Protein AF-A0A0V1KZ90-F1 (afdb_monomer)

Sequence (58 aa):
MLNDLQLEILCVSQFTLNASLKGNKLDFHLSMNPSEAAQFYSIFVDKLRQNYRKDLLK

Secondary structure (DSSP, 8-state):
-HHHHT--B-----GGGG-EEETTEEE-TTSPPHHHHHHHHHHHHHHHHHHS-GGGB-

Organism: NCBI:txid6335

Nearest PDB structures (foldseek):
  3lmv-assembly2_D  TM=9.754E-01  e=6.070E-04  Plasmodium falciparum 3D7
  2okv-assembly1_A  TM=9.305E-01  e=3.993E-04  Homo sapiens
  3lmu-assembly3_E  TM=9.699E-01  e=9.895E-04  Plasmodium falciparum 3D7
  3koc-assembly1_A  TM=9.815E-01  e=9.228E-04  Plasmodium falciparum 3D7
  5xaq-assembly1_B  TM=9.456E-01  e=1.508E-01  Mus musculus

Mean predicted aligned error: 3.93 Å

pLDDT: mean 92.05, std 6.92, range [66.88, 97.94]

Solvent-accessible surface area (backbone atoms only — not comparable to full-atom values): 3688 Å² total; per-residue (Å²): 106,66,81,81,69,72,58,75,46,79,70,74,93,64,64,72,78,42,48,44,74,63,80,94,41,82,39,53,88,75,32,72,57,70,75,59,41,55,55,50,50,52,55,51,52,52,52,48,35,74,74,68,52,61,93,39,59,82

Structure (mmCIF, N/CA/C/O backbone):
data_AF-A0A0V1KZ90-F1
#
_entry.id   AF-A0A0V1KZ90-F1
#
loop_
_atom_site.group_PDB
_atom_site.id
_atom_site.type_symbol
_atom_site.label_atom_id
_atom_site.label_alt_id
_atom_site.label_comp_id
_atom_site.label_asym_id
_atom_site.label_entity_id
_atom_site.label_seq_id
_atom_site.pdbx_PDB_ins_code
_atom_site.Cartn_x
_atom_site.Cartn_y
_atom_site.Cartn_z
_atom_site.occupancy
_atom_site.B_iso_or_equiv
_atom_site.auth_seq_id
_atom_site.auth_comp_id
_atom_site.auth_asym_id
_atom_site.auth_atom_id
_atom_site.pdbx_PDB_model_num
ATOM 1 N N . MET A 1 1 ? -17.275 16.979 5.517 1.00 66.88 1 MET A N 1
ATOM 2 C CA . MET A 1 1 ? -16.070 16.183 5.166 1.00 66.88 1 MET A CA 1
ATOM 3 C C . MET A 1 1 ? -16.105 14.860 5.927 1.00 66.88 1 MET A C 1
ATOM 5 O O . MET A 1 1 ? -16.841 14.780 6.893 1.00 66.88 1 MET A O 1
ATOM 9 N N . LEU A 1 2 ? -15.360 13.825 5.514 1.00 76.00 2 LEU A N 1
ATOM 10 C CA . LEU A 1 2 ? -15.363 12.470 6.118 1.00 76.00 2 LEU A CA 1
ATOM 11 C C . LEU A 1 2 ? -15.435 12.439 7.661 1.00 76.00 2 LEU A C 1
ATOM 13 O O . LEU A 1 2 ? -16.214 11.671 8.217 1.00 76.00 2 LEU A O 1
ATOM 17 N N . ASN A 1 3 ? -14.695 13.334 8.326 1.00 78.88 3 ASN A N 1
ATOM 18 C CA . ASN A 1 3 ? -14.707 13.519 9.784 1.00 78.88 3 ASN A CA 1
ATOM 19 C C . ASN A 1 3 ? -16.095 13.815 10.373 1.00 78.88 3 ASN A C 1
ATOM 21 O O . ASN A 1 3 ? -16.431 13.294 11.435 1.00 78.88 3 ASN A O 1
ATOM 25 N N . ASP A 1 4 ? -16.896 14.630 9.687 1.00 84.88 4 ASP A N 1
ATOM 26 C CA . ASP A 1 4 ? -18.229 15.043 10.140 1.00 84.88 4 ASP A CA 1
ATOM 27 C C . ASP A 1 4 ? -19.232 13.886 10.045 1.00 84.88 4 ASP A C 1
ATOM 29 O O . ASP A 1 4 ? -20.202 13.838 10.795 1.00 84.88 4 ASP A O 1
ATOM 33 N N . LEU A 1 5 ? -18.982 12.945 9.125 1.00 88.38 5 LEU A N 1
ATOM 34 C CA . LEU A 1 5 ? -19.838 11.788 8.851 1.00 88.38 5 LEU A CA 1
ATOM 35 C C . LEU A 1 5 ? -19.371 10.504 9.554 1.00 88.38 5 LEU A C 1
ATOM 37 O O . LEU A 1 5 ? -20.064 9.496 9.474 1.00 88.38 5 LEU A O 1
ATOM 41 N N . GLN A 1 6 ? -18.215 10.531 10.229 1.00 85.00 6 GLN A N 1
ATOM 42 C CA . GLN A 1 6 ? -17.659 9.409 10.999 1.00 85.00 6 GLN A CA 1
ATOM 43 C C . GLN A 1 6 ? -17.551 8.090 10.208 1.00 85.00 6 GLN A C 1
ATOM 45 O O . GLN A 1 6 ? -17.799 7.010 10.739 1.00 85.00 6 GLN A O 1
ATOM 50 N N . LEU A 1 7 ? -17.182 8.174 8.928 1.00 89.75 7 LEU A N 1
ATOM 51 C CA . LEU A 1 7 ? -17.094 7.007 8.043 1.00 89.75 7 LEU A CA 1
ATOM 52 C C . LEU A 1 7 ? -15.750 6.277 8.169 1.00 89.75 7 LEU A C 1
ATOM 54 O O . LEU A 1 7 ? -14.772 6.819 8.682 1.00 89.75 7 LEU A O 1
ATOM 58 N N . GLU A 1 8 ? -15.685 5.051 7.661 1.00 92.00 8 GLU A N 1
ATOM 59 C CA . GLU A 1 8 ? -14.433 4.297 7.570 1.00 92.00 8 GLU A CA 1
ATOM 60 C C . GLU A 1 8 ? -13.603 4.704 6.345 1.00 92.00 8 GLU A C 1
ATOM 62 O O . GLU A 1 8 ? -14.131 5.102 5.304 1.00 92.00 8 GLU A O 1
ATOM 67 N N . ILE A 1 9 ? -12.285 4.563 6.468 1.00 92.44 9 ILE A N 1
ATOM 68 C CA . ILE A 1 9 ? -11.308 4.739 5.399 1.00 92.44 9 ILE A CA 1
ATOM 69 C C . ILE A 1 9 ? -10.617 3.397 5.167 1.00 92.44 9 ILE A C 1
ATOM 71 O O . ILE A 1 9 ? -10.069 2.812 6.098 1.00 92.44 9 ILE A O 1
ATOM 75 N N . LEU A 1 10 ? -10.608 2.941 3.915 1.00 94.62 10 LEU A N 1
ATOM 76 C CA . LEU A 1 10 ? -9.784 1.826 3.457 1.00 94.62 10 LEU A CA 1
ATOM 77 C C . LEU A 1 10 ? -8.636 2.383 2.614 1.00 94.62 10 LEU A C 1
ATOM 79 O O . LEU A 1 10 ? -8.870 2.983 1.562 1.00 94.62 10 LEU A O 1
ATOM 83 N N . CYS A 1 11 ? -7.402 2.191 3.067 1.00 95.06 11 CYS A N 1
ATOM 84 C CA . CYS A 1 11 ? -6.209 2.582 2.331 1.00 95.06 11 CYS A CA 1
ATOM 85 C C . CYS A 1 11 ? -5.609 1.373 1.610 1.00 95.06 11 CYS A C 1
ATOM 87 O O . CYS A 1 11 ? -5.389 0.317 2.197 1.00 95.06 11 CYS A O 1
ATOM 89 N N . VAL A 1 12 ? -5.306 1.545 0.322 1.00 96.50 12 VAL A N 1
ATOM 90 C CA . VAL A 1 12 ? -4.662 0.518 -0.504 1.00 96.50 12 VAL A CA 1
ATOM 91 C C . VAL A 1 12 ? -3.468 1.144 -1.213 1.00 96.50 12 VAL A C 1
ATOM 93 O O . VAL A 1 12 ? -3.605 2.152 -1.906 1.00 96.50 12 VAL A O 1
ATOM 96 N N . SER A 1 13 ? -2.284 0.558 -1.035 1.00 96.88 13 SER A N 1
ATOM 97 C CA . SER A 1 13 ? -1.092 0.953 -1.791 1.00 96.88 13 SER A CA 1
ATOM 98 C C . SER A 1 13 ? -1.280 0.624 -3.277 1.00 96.88 13 SER A C 1
ATOM 100 O O . SER A 1 13 ? -1.566 -0.523 -3.615 1.00 96.88 13 SER A O 1
ATOM 102 N N . GLN A 1 14 ? -1.112 1.613 -4.167 1.00 97.94 14 GLN A N 1
ATOM 103 C CA . GLN A 1 14 ? -1.387 1.460 -5.603 1.00 97.94 14 GLN A CA 1
ATOM 104 C C . GLN A 1 14 ? -0.314 2.120 -6.486 1.00 97.94 14 GLN A C 1
ATOM 106 O O . GLN A 1 14 ? -0.503 3.205 -7.038 1.00 97.94 14 GLN A O 1
ATOM 111 N N . PHE A 1 15 ? 0.825 1.447 -6.675 1.00 97.25 15 PHE A N 1
ATOM 112 C CA . PHE A 1 15 ? 1.945 1.988 -7.464 1.00 97.25 15 PHE A CA 1
ATOM 113 C C . PHE A 1 15 ? 1.606 2.230 -8.945 1.00 97.25 15 PHE A C 1
ATOM 115 O O . PHE A 1 15 ? 2.235 3.075 -9.583 1.00 97.25 15 PHE A O 1
ATOM 122 N N . THR A 1 16 ? 0.614 1.516 -9.490 1.00 96.62 16 THR A N 1
ATOM 123 C CA . THR A 1 16 ? 0.223 1.616 -10.904 1.00 96.62 16 THR A CA 1
ATOM 124 C C . THR A 1 16 ? -0.389 2.966 -11.263 1.00 96.62 16 THR A C 1
ATOM 126 O O . THR A 1 16 ? -0.485 3.281 -12.443 1.00 96.62 16 THR A O 1
ATOM 129 N N . LEU A 1 17 ? -0.808 3.767 -10.276 1.00 97.38 17 LEU A N 1
ATOM 130 C CA . LEU A 1 17 ? -1.284 5.132 -10.513 1.00 97.38 17 LEU A CA 1
ATOM 131 C C . LEU A 1 17 ? -0.170 6.053 -11.031 1.00 97.38 17 LEU A C 1
ATOM 133 O O . LEU A 1 17 ? -0.466 7.020 -11.719 1.00 97.38 17 LEU A O 1
ATOM 137 N N . ASN A 1 18 ? 1.099 5.721 -10.764 1.00 96.88 18 ASN A N 1
ATOM 138 C CA . ASN A 1 18 ? 2.268 6.422 -11.306 1.00 96.88 18 ASN A CA 1
ATOM 139 C C . ASN A 1 18 ? 2.773 5.799 -12.621 1.00 96.88 18 ASN A C 1
ATOM 141 O O . ASN A 1 18 ? 3.948 5.921 -12.966 1.00 96.88 18 ASN A O 1
ATOM 145 N N . ALA A 1 19 ? 1.904 5.097 -13.353 1.00 96.94 19 ALA A N 1
ATOM 146 C CA . ALA A 1 19 ? 2.245 4.595 -14.673 1.00 96.94 19 ALA A CA 1
ATOM 147 C C . ALA A 1 19 ? 2.335 5.727 -15.700 1.00 96.94 19 ALA A C 1
ATOM 149 O O . ALA A 1 19 ? 1.512 6.640 -15.741 1.00 96.94 19 ALA A O 1
ATOM 150 N N . SER A 1 20 ? 3.294 5.587 -16.602 1.00 96.75 20 SER A N 1
ATOM 151 C CA . SER A 1 20 ? 3.382 6.319 -17.859 1.00 96.75 20 SER A CA 1
ATOM 152 C C . SER A 1 20 ? 3.158 5.360 -19.027 1.00 96.75 20 SER A C 1
ATOM 154 O O . SER A 1 20 ? 3.291 4.142 -18.889 1.00 96.75 20 SER A O 1
ATOM 156 N N . LEU A 1 21 ? 2.803 5.899 -20.190 1.00 96.69 21 LEU A N 1
ATOM 157 C CA . LEU A 1 21 ? 2.662 5.110 -21.409 1.00 96.69 21 LEU A CA 1
ATOM 158 C C . LEU A 1 21 ? 3.942 5.186 -22.236 1.00 96.69 21 LEU A C 1
ATOM 160 O O . LEU A 1 21 ? 4.366 6.263 -22.651 1.00 96.69 21 LEU A O 1
ATOM 164 N N . LYS A 1 22 ? 4.528 4.024 -22.529 1.00 94.00 22 LYS A N 1
ATOM 165 C CA . LYS A 1 22 ? 5.596 3.866 -23.518 1.00 94.00 22 LYS A CA 1
ATOM 166 C C . LYS A 1 22 ? 5.026 3.121 -24.723 1.00 94.00 22 LYS A C 1
ATOM 168 O O . LYS A 1 22 ? 5.058 1.891 -24.794 1.00 94.00 22 LYS A O 1
ATOM 173 N N . GLY A 1 23 ? 4.425 3.882 -25.639 1.00 93.56 23 GLY A N 1
ATOM 174 C CA . GLY A 1 23 ? 3.524 3.329 -26.653 1.00 93.56 23 GLY A CA 1
ATOM 175 C C . GLY 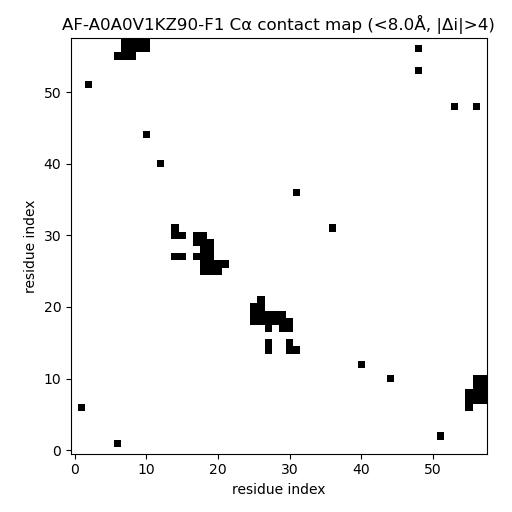A 1 23 ? 2.270 2.760 -25.983 1.00 93.56 23 GLY A C 1
ATOM 176 O O . GLY A 1 23 ? 1.620 3.458 -25.212 1.00 93.56 23 GLY A O 1
ATOM 177 N N . ASN A 1 24 ? 1.973 1.479 -26.218 1.00 95.06 24 ASN A N 1
ATOM 178 C CA . ASN A 1 24 ? 0.810 0.794 -25.631 1.00 95.06 24 ASN A CA 1
ATOM 179 C C . ASN A 1 24 ? 1.126 0.042 -24.325 1.00 95.06 24 ASN A C 1
ATOM 181 O O . ASN A 1 24 ? 0.259 -0.640 -23.781 1.00 95.06 24 ASN A O 1
ATOM 185 N N . LYS A 1 25 ? 2.371 0.109 -23.834 1.00 96.31 25 LYS 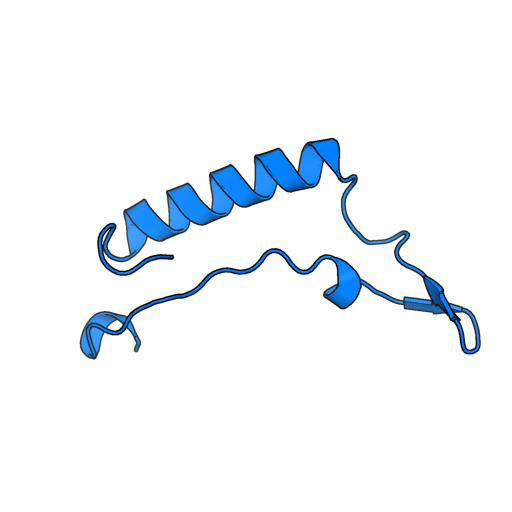A N 1
ATOM 186 C CA . LYS A 1 25 ? 2.797 -0.569 -22.606 1.00 96.31 25 LYS A CA 1
ATOM 187 C C . LYS A 1 25 ? 2.856 0.418 -21.442 1.00 96.31 25 LYS A C 1
ATOM 189 O O . LYS A 1 25 ? 3.377 1.522 -21.593 1.00 96.31 25 LYS A O 1
ATOM 194 N N . LEU A 1 26 ? 2.3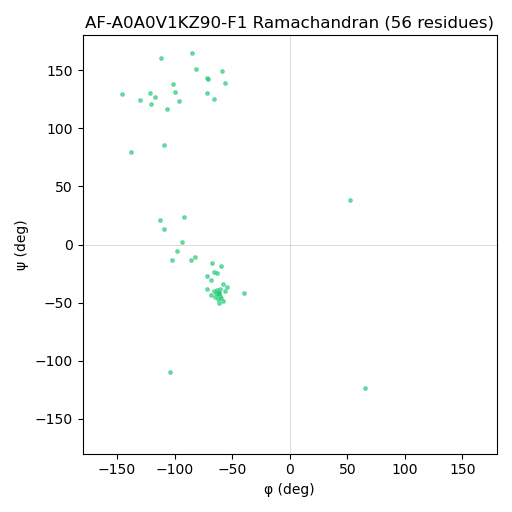72 -0.021 -20.280 1.00 97.19 26 LEU A N 1
ATOM 195 C CA . LEU A 1 26 ? 2.553 0.692 -19.019 1.00 97.19 26 LEU A CA 1
ATOM 196 C C . LEU A 1 26 ? 4.009 0.589 -18.559 1.00 97.19 26 LEU A C 1
ATOM 198 O O . LEU A 1 26 ? 4.589 -0.500 -18.509 1.00 97.19 26 LEU A O 1
ATOM 202 N N . ASP A 1 27 ? 4.577 1.731 -18.213 1.00 96.81 27 ASP A N 1
ATOM 203 C CA . ASP A 1 27 ? 5.914 1.876 -17.666 1.00 96.81 27 ASP A C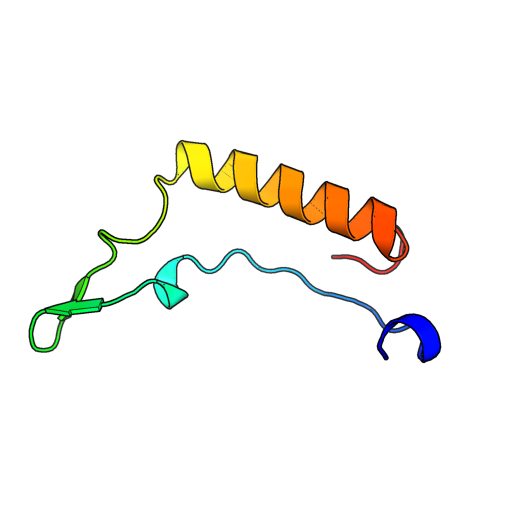A 1
ATOM 204 C C . ASP A 1 27 ? 5.830 2.561 -16.296 1.00 96.81 27 ASP A C 1
ATOM 206 O O . ASP A 1 27 ? 5.168 3.587 -16.145 1.00 96.81 27 ASP A O 1
ATOM 210 N N . PHE A 1 28 ? 6.488 1.986 -15.292 1.00 97.25 28 PHE A N 1
ATOM 211 C CA . PHE A 1 28 ? 6.365 2.385 -13.887 1.00 97.25 28 PHE A CA 1
ATOM 212 C C . PHE A 1 28 ? 7.655 2.998 -13.330 1.00 97.25 28 PHE A C 1
ATOM 214 O O . PHE A 1 28 ? 7.852 3.005 -12.120 1.00 97.25 28 PHE A O 1
ATOM 221 N N . HIS A 1 29 ? 8.554 3.502 -14.181 1.00 95.69 29 HIS A N 1
ATOM 222 C CA . HIS A 1 29 ? 9.820 4.101 -13.733 1.00 95.69 29 HIS A CA 1
ATOM 223 C C . HIS A 1 29 ? 9.652 5.312 -12.797 1.00 95.69 29 HIS A C 1
ATOM 225 O O . HIS A 1 29 ? 10.598 5.673 -12.104 1.00 95.69 29 HIS A O 1
ATOM 231 N N . LEU A 1 30 ? 8.470 5.939 -12.779 1.00 95.62 30 LEU A N 1
ATOM 232 C CA . LEU A 1 30 ? 8.131 7.037 -11.867 1.00 95.62 30 LEU A CA 1
ATOM 233 C C . LEU A 1 30 ? 7.600 6.553 -10.510 1.00 95.62 30 LEU A C 1
ATOM 235 O O . LEU 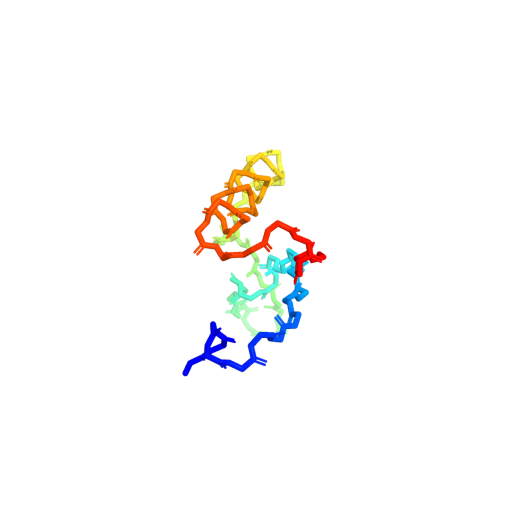A 1 30 ? 7.481 7.345 -9.576 1.00 95.62 30 LEU A O 1
ATOM 239 N N . SER A 1 31 ? 7.252 5.272 -10.385 1.00 97.31 31 SER A N 1
ATOM 240 C CA . SER A 1 31 ? 6.833 4.693 -9.114 1.00 97.31 31 SER A CA 1
ATOM 241 C C . SER A 1 31 ? 8.038 4.552 -8.184 1.00 97.31 31 SER A C 1
ATOM 243 O O . SER A 1 31 ? 9.141 4.209 -8.604 1.00 97.31 31 SER A O 1
ATOM 245 N N . MET A 1 32 ? 7.811 4.789 -6.894 1.00 97.12 32 MET A N 1
ATOM 246 C CA . MET A 1 32 ? 8.831 4.604 -5.862 1.00 97.12 32 MET A CA 1
ATOM 247 C C . MET A 1 3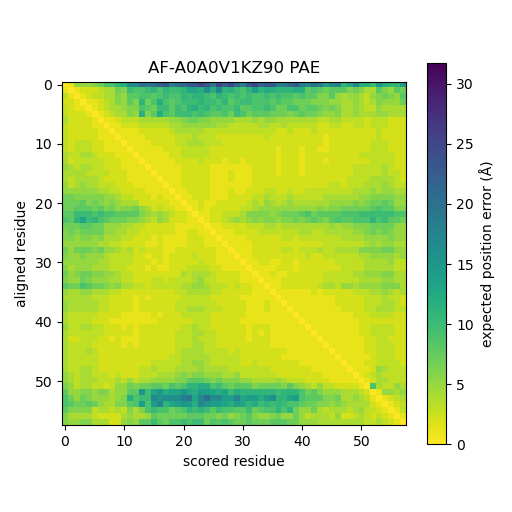2 ? 9.341 3.155 -5.835 1.00 97.12 32 MET A C 1
ATOM 249 O O . MET A 1 32 ? 8.586 2.219 -6.116 1.00 97.12 32 MET A O 1
ATOM 253 N N . ASN A 1 33 ? 10.610 2.966 -5.458 1.00 96.62 33 ASN A N 1
ATOM 254 C CA . ASN A 1 33 ? 11.179 1.637 -5.266 1.00 96.62 33 ASN A CA 1
ATOM 255 C C . ASN A 1 33 ? 10.347 0.834 -4.242 1.00 96.62 33 ASN A C 1
ATOM 257 O O . ASN A 1 33 ? 9.964 1.399 -3.218 1.00 96.62 33 ASN A O 1
ATOM 261 N N . PRO A 1 34 ? 10.084 -0.470 -4.456 1.00 94.38 34 PRO A N 1
ATOM 262 C CA . PRO A 1 34 ? 9.273 -1.269 -3.537 1.00 94.38 34 PRO A CA 1
ATOM 263 C C . PRO A 1 34 ? 9.738 -1.265 -2.072 1.00 94.38 34 PRO A C 1
ATOM 265 O O . PRO A 1 34 ? 8.888 -1.262 -1.179 1.00 94.38 34 PRO A O 1
ATOM 268 N N . SER A 1 35 ? 11.051 -1.254 -1.802 1.00 92.69 35 SER A N 1
ATOM 269 C CA . SER A 1 35 ? 11.569 -1.265 -0.424 1.00 92.69 35 SER A CA 1
ATOM 270 C C . SER A 1 35 ? 11.270 0.047 0.306 1.00 92.69 35 SER A C 1
ATOM 272 O O . SER A 1 35 ? 10.798 0.033 1.443 1.00 92.69 35 SER A O 1
ATOM 274 N N . GLU A 1 36 ? 11.463 1.178 -0.371 1.00 96.69 36 GLU A N 1
ATOM 275 C CA . GLU A 1 36 ? 11.167 2.517 0.145 1.00 96.69 36 GLU A CA 1
ATOM 276 C C . GLU A 1 36 ? 9.653 2.760 0.224 1.00 96.69 36 GLU A C 1
ATOM 278 O O . GLU A 1 36 ? 9.157 3.324 1.200 1.00 96.69 36 GLU A O 1
ATOM 283 N N . ALA A 1 37 ? 8.898 2.267 -0.762 1.00 97.56 37 ALA A N 1
ATOM 284 C CA . ALA A 1 37 ? 7.451 2.423 -0.852 1.00 97.56 37 ALA A CA 1
ATOM 285 C C . ALA A 1 37 ? 6.720 1.753 0.312 1.00 97.56 37 ALA A C 1
ATOM 287 O O . ALA A 1 37 ? 5.761 2.322 0.833 1.00 97.56 37 ALA A O 1
ATOM 288 N N . ALA A 1 38 ? 7.173 0.575 0.752 1.00 96.06 38 ALA A N 1
ATOM 289 C CA . ALA A 1 38 ? 6.591 -0.109 1.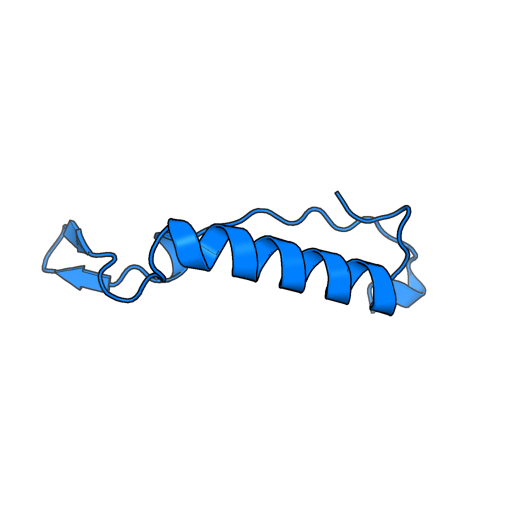905 1.00 96.06 38 ALA A CA 1
ATOM 290 C C . ALA A 1 38 ? 6.740 0.724 3.189 1.00 96.06 38 ALA A C 1
ATOM 292 O O . ALA A 1 38 ? 5.765 0.935 3.916 1.00 96.06 38 ALA A O 1
ATOM 293 N N . GLN A 1 39 ? 7.941 1.259 3.435 1.00 97.31 39 GLN A N 1
ATOM 294 C CA . GLN A 1 39 ? 8.203 2.117 4.589 1.00 97.31 39 GLN A CA 1
ATOM 295 C C . GLN A 1 39 ? 7.415 3.430 4.500 1.00 97.31 39 GLN A C 1
ATOM 297 O O . GLN A 1 39 ? 6.782 3.842 5.474 1.00 97.31 39 GLN A O 1
ATOM 302 N N . PHE A 1 40 ? 7.403 4.068 3.328 1.00 97.88 40 PHE A N 1
ATOM 303 C CA . PHE A 1 40 ? 6.654 5.298 3.092 1.00 97.88 40 PHE A CA 1
ATOM 304 C C . PHE A 1 40 ? 5.152 5.100 3.323 1.00 97.88 40 PHE A C 1
ATOM 306 O O . PHE A 1 40 ? 4.527 5.903 4.015 1.00 97.88 40 PHE A O 1
ATOM 313 N N . TYR A 1 41 ? 4.578 4.015 2.794 1.00 97.44 41 TYR A N 1
ATOM 314 C CA . TYR A 1 41 ? 3.165 3.686 2.968 1.00 97.44 41 TYR A CA 1
ATOM 315 C C . TYR A 1 41 ? 2.809 3.483 4.444 1.00 97.44 41 TYR A C 1
ATOM 317 O O . TYR A 1 41 ? 1.819 4.046 4.906 1.00 97.44 41 TYR A O 1
ATOM 325 N N . SER A 1 42 ? 3.641 2.764 5.208 1.00 95.62 42 SER A N 1
ATOM 326 C CA . SER A 1 42 ? 3.437 2.604 6.654 1.00 95.62 42 SER A CA 1
ATOM 327 C C . SER A 1 42 ? 3.404 3.956 7.370 1.00 95.62 42 SER A C 1
ATOM 329 O O . SER A 1 42 ? 2.465 4.239 8.110 1.00 95.62 42 SER A O 1
ATOM 331 N N . ILE A 1 43 ? 4.380 4.829 7.095 1.00 96.88 43 ILE A N 1
ATOM 332 C CA . ILE A 1 43 ? 4.452 6.171 7.693 1.00 96.88 43 ILE A CA 1
ATOM 333 C C . ILE A 1 43 ? 3.226 7.010 7.309 1.00 96.88 43 ILE A C 1
ATOM 335 O O . ILE A 1 43 ? 2.683 7.734 8.145 1.00 96.88 43 ILE A O 1
ATOM 339 N N . PHE A 1 44 ? 2.785 6.934 6.052 1.00 96.06 44 PHE A N 1
ATOM 340 C CA . PHE A 1 44 ? 1.594 7.631 5.572 1.00 96.06 44 PHE A CA 1
ATOM 341 C C . PHE A 1 44 ? 0.336 7.177 6.320 1.00 96.06 44 PHE A C 1
ATOM 343 O O . PHE A 1 44 ? -0.396 8.016 6.848 1.00 96.06 44 PHE A O 1
ATOM 350 N N . VAL A 1 45 ? 0.112 5.865 6.414 1.00 94.62 45 VAL A N 1
ATOM 351 C CA . VAL A 1 45 ? -1.043 5.286 7.109 1.00 94.62 45 VAL A CA 1
ATOM 352 C C . VAL A 1 45 ? -1.026 5.654 8.593 1.00 94.62 45 VAL A C 1
ATOM 354 O O . VAL A 1 45 ? -2.057 6.047 9.139 1.00 94.62 45 VAL A O 1
ATOM 357 N N . ASP A 1 46 ? 0.134 5.610 9.247 1.00 94.00 46 ASP A N 1
ATOM 358 C CA . ASP A 1 46 ? 0.252 5.977 10.659 1.00 94.00 46 ASP A CA 1
ATOM 359 C C . ASP A 1 46 ? -0.037 7.461 10.898 1.00 94.00 46 ASP A C 1
ATOM 361 O O . ASP A 1 46 ? -0.747 7.806 11.847 1.00 94.00 46 ASP A O 1
ATOM 365 N N . LYS A 1 47 ? 0.425 8.347 10.009 1.00 94.00 47 LYS A N 1
ATOM 366 C CA . LYS A 1 47 ? 0.044 9.766 10.043 1.00 94.00 47 LYS A CA 1
ATOM 367 C C . LYS A 1 47 ? -1.456 9.944 9.834 1.00 94.00 47 LYS A C 1
ATOM 369 O O . LYS A 1 47 ? -2.074 10.732 10.547 1.00 94.00 47 LYS A O 1
ATOM 374 N N . LEU A 1 48 ? -2.063 9.210 8.905 1.00 92.12 48 LEU A N 1
ATOM 375 C CA . LEU A 1 48 ? -3.500 9.299 8.654 1.00 92.12 48 LEU A CA 1
ATOM 376 C C . LEU A 1 48 ? -4.311 8.840 9.877 1.00 92.12 48 LEU A C 1
ATOM 378 O O . LEU A 1 48 ? -5.240 9.531 10.290 1.00 92.12 48 LEU A O 1
ATOM 382 N N . ARG A 1 49 ? -3.890 7.758 10.545 1.00 89.88 49 ARG A N 1
ATOM 383 C CA . ARG A 1 49 ? -4.477 7.285 11.812 1.00 89.88 49 ARG A CA 1
ATOM 384 C C . ARG A 1 49 ? -4.375 8.307 12.943 1.00 89.88 49 ARG A C 1
ATOM 386 O O . ARG A 1 49 ? -5.302 8.412 13.741 1.00 89.88 49 ARG A O 1
ATOM 393 N N . GLN A 1 50 ? -3.262 9.037 13.032 1.00 90.00 50 GLN A N 1
ATOM 394 C CA . GLN A 1 50 ? -3.066 10.082 14.045 1.00 90.00 50 GLN A CA 1
ATOM 395 C C . GLN A 1 50 ? -3.980 11.296 13.831 1.00 90.00 50 GLN A C 1
ATOM 397 O O . GLN A 1 50 ? -4.350 11.940 14.806 1.00 90.00 50 GLN A O 1
ATOM 402 N N . ASN A 1 51 ? -4.343 11.598 12.580 1.00 88.31 51 ASN A N 1
ATOM 403 C CA . ASN A 1 51 ? -5.106 12.799 12.221 1.00 88.31 51 ASN A CA 1
ATOM 404 C C . ASN A 1 51 ? -6.605 12.544 11.959 1.00 88.31 51 ASN A C 1
ATOM 406 O O . ASN A 1 51 ? -7.368 13.503 11.867 1.00 88.31 51 ASN A O 1
ATOM 410 N N . TYR A 1 52 ? -7.028 11.283 11.816 1.00 85.31 52 TYR A N 1
ATOM 411 C CA . TYR A 1 52 ? -8.429 10.896 11.618 1.00 85.31 52 TYR A CA 1
ATOM 412 C C . TYR A 1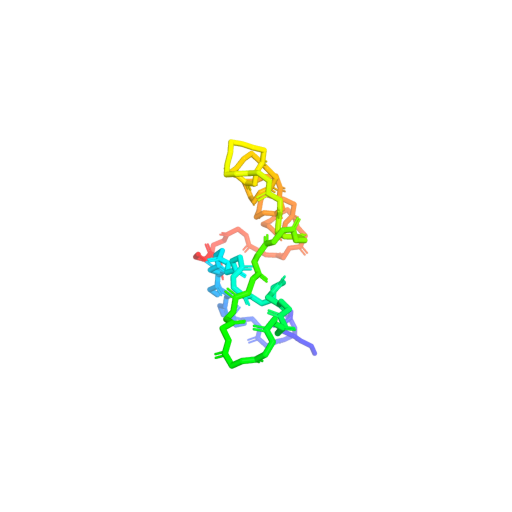 52 ? -9.032 10.316 12.911 1.00 85.31 52 TYR A C 1
ATOM 414 O O . TYR A 1 52 ? -9.238 11.028 13.890 1.00 85.31 52 TYR A O 1
ATOM 422 N N . ARG A 1 53 ? -9.301 9.008 12.934 1.00 79.62 53 ARG A N 1
ATOM 423 C CA . ARG A 1 53 ? -9.608 8.191 14.110 1.00 79.62 53 ARG A CA 1
ATOM 424 C C . ARG A 1 53 ? -9.020 6.810 13.867 1.00 79.62 53 ARG A C 1
ATOM 426 O O . ARG A 1 53 ? -9.259 6.228 12.811 1.00 79.62 53 ARG A O 1
ATOM 433 N N . LYS A 1 54 ? -8.252 6.294 14.829 1.00 74.44 54 LYS A N 1
ATOM 434 C CA . LYS A 1 54 ? -7.497 5.038 14.671 1.00 74.44 54 LYS A CA 1
ATOM 435 C C . LYS A 1 54 ? -8.393 3.845 14.325 1.00 74.44 54 LYS A C 1
ATOM 437 O O . LYS A 1 54 ? -7.978 3.001 13.540 1.00 74.44 54 LYS A O 1
ATOM 442 N N . ASP A 1 55 ? -9.610 3.826 14.859 1.00 79.31 55 ASP A N 1
ATOM 443 C CA . ASP A 1 55 ? -10.523 2.676 14.801 1.00 79.31 55 ASP A CA 1
ATOM 444 C C . ASP A 1 55 ? -11.299 2.581 13.479 1.00 79.31 55 ASP A C 1
ATOM 446 O O . ASP A 1 55 ? -11.950 1.576 13.210 1.00 79.31 55 ASP A O 1
ATOM 450 N N . LEU A 1 56 ? -11.230 3.626 12.649 1.00 81.94 56 LEU A N 1
ATOM 451 C CA . LEU A 1 56 ? -11.966 3.737 11.388 1.00 81.94 56 LEU A CA 1
ATOM 452 C C . LEU A 1 56 ? -11.051 3.614 10.164 1.00 81.94 56 LEU A C 1
ATOM 454 O O . LEU A 1 56 ? -11.467 3.969 9.065 1.00 81.94 56 LEU A O 1
ATOM 458 N N . LEU A 1 57 ? -9.804 3.164 10.337 1.00 85.88 57 LEU A N 1
ATOM 459 C CA . LEU A 1 57 ? -8.835 3.064 9.249 1.00 85.88 57 LEU A CA 1
ATOM 460 C C . LEU A 1 57 ? -8.340 1.630 9.056 1.00 85.88 57 LEU A C 1
ATOM 462 O O . LEU A 1 57 ? -7.732 1.049 9.958 1.00 85.88 57 LEU A O 1
ATOM 466 N N . LYS A 1 58 ? -8.566 1.108 7.850 1.00 84.56 58 LYS A N 1
ATOM 467 C CA . LYS A 1 58 ? -8.214 -0.243 7.404 1.00 84.56 58 LYS A CA 1
ATOM 468 C C . LYS A 1 58 ? -7.129 -0.197 6.335 1.00 84.56 58 LYS A C 1
ATOM 470 O O . LYS A 1 58 ? -7.242 0.644 5.415 1.00 84.56 58 LYS A O 1
#

Radius of gyration: 15.04 Å; Cα contacts (8 Å, |Δi|>4): 40; chains: 1; bounding box: 31×18×42 Å

InterPro domains:
  IPR003732 D-aminoacyl-tRNA deacylase DTD [PF02580] (2-54)
  IPR003732 D-aminoacyl-tRNA deacylase DTD [PTHR10472] (3-58)
  IPR023509 D-aminoacyl-tRNA dea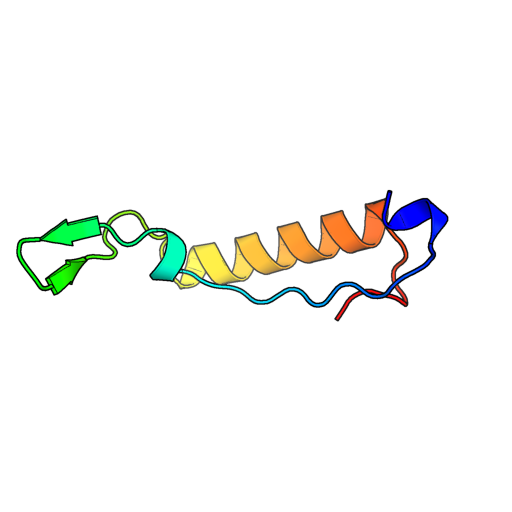cylase-like superfamily [G3DSA:3.50.80.10] (1-58)
  IPR023509 D-aminoacyl-tRNA deacylase-like superfamily [SSF69500] (3-55)

Foldseek 3Di:
DCQVVVAADEDDDDQQVCWDDPDPDTDRPVGDDPVVSVVVVVVVQVVVCVVHPVVRYD